Protein 1J27 (pdb70)

Structure (mmCIF, N/CA/C/O backbone):
data_1J27
#
_entry.id   1J27
#
_cell.length_a   62.533
_cell.length_b   68.388
_cell.length_c   58.851
_cell.angle_alpha   90.00
_cell.angle_beta   90.00
_cell.angle_gamma   90.00
#
_symmetry.space_group_name_H-M   'C 2 2 21'
#
loop_
_entity.id
_entity.type
_entity.pdbx_description
1 polymer 'hypothetical protein TT1725'
2 water water
#
loop_
_atom_site.group_PDB
_atom_site.id
_atom_site.type_symbol
_atom_site.label_atom_id
_atom_site.label_alt_id
_atom_site.label_comp_id
_atom_site.label_asym_id
_atom_site.label_entity_id
_atom_site.label_seq_id
_atom_site.pdbx_PDB_ins_code
_atom_site.Cartn_x
_atom_site.Cartn_y
_atom_site.Cartn_z
_atom_site.occupancy
_atom_site.B_iso_or_equiv
_atom_site.auth_seq_id
_atom_site.auth_comp_id
_atom_site.auth_asym_id
_atom_site.auth_atom_id
_atom_site.pdbx_PDB_model_num
ATOM 1 N N . MET A 1 1 ? 45.508 8.131 7.335 1.00 25.12 1 MET A N 1
ATOM 2 C CA . MET A 1 1 ? 45.330 9.448 8.045 1.00 24.32 1 MET A CA 1
ATOM 3 C C . MET A 1 1 ? 43.880 9.446 8.546 1.00 20.03 1 MET A C 1
ATOM 4 O O . MET A 1 1 ? 42.953 9.074 7.825 1.00 19.52 1 MET A O 1
ATOM 9 N N A LYS A 1 2 ? 43.667 9.858 9.788 0.76 17.31 2 LYS A N 1
ATOM 10 N N B LYS A 1 2 ? 43.672 9.879 9.782 0.24 18.94 2 LYS A N 1
ATOM 11 C CA A LYS A 1 2 ? 42.285 9.844 10.292 0.76 15.88 2 LYS A CA 1
ATOM 12 C CA B LYS A 1 2 ? 42.320 9.864 10.338 0.24 17.50 2 LYS A CA 1
ATOM 13 C C A LYS A 1 2 ? 41.751 11.217 10.665 0.76 12.83 2 LYS A C 1
ATOM 14 C C B LYS A 1 2 ? 41.748 11.224 10.713 0.24 15.39 2 LYS A C 1
ATOM 15 O O A LYS A 1 2 ? 42.520 12.113 10.943 0.76 12.73 2 LYS A O 1
ATOM 16 O O B LYS A 1 2 ? 42.490 12.138 11.054 0.24 15.38 2 LYS A O 1
ATOM 27 N N . ALA A 1 3 ? 40.422 11.348 10.629 1.00 13.07 3 ALA A N 1
ATOM 28 C CA . ALA A 1 3 ? 39.749 12.583 11.055 1.00 12.83 3 ALA A CA 1
ATOM 29 C C . ALA A 1 3 ? 39.273 12.198 12.487 1.00 12.02 3 ALA A C 1
ATOM 30 O O . ALA A 1 3 ? 38.722 11.081 12.686 1.00 11.08 3 ALA A O 1
ATOM 32 N N . TYR A 1 4 ? 39.505 13.046 13.498 1.00 8.61 4 TYR A N 1
ATOM 33 C CA . TYR A 1 4 ? 39.022 12.720 14.853 1.00 9.87 4 TYR A CA 1
ATOM 34 C C . TYR A 1 4 ? 37.866 13.653 15.234 1.00 9.92 4 TYR A C 1
ATOM 35 O O . TYR A 1 4 ? 37.970 14.874 15.051 1.00 9.53 4 TYR A O 1
ATOM 44 N N . LEU A 1 5 ? 36.776 13.084 15.761 1.00 9.75 5 LEU A N 1
ATOM 45 C CA . LEU A 1 5 ? 35.613 13.888 16.175 1.00 9.46 5 LEU A CA 1
ATOM 46 C C . LEU A 1 5 ? 35.415 13.756 17.667 1.00 9.32 5 LEU A C 1
ATOM 47 O O . LEU A 1 5 ? 35.391 12.646 18.200 1.00 10.30 5 LEU A O 1
ATOM 52 N N . GLY A 1 6 ? 35.266 14.894 18.329 1.00 6.36 6 GLY A N 1
ATOM 53 C CA . GLY A 1 6 ? 34.920 14.822 19.742 1.00 7.30 6 GLY A CA 1
ATOM 54 C C . GLY A 1 6 ? 33.393 15.066 19.804 1.00 7.45 6 GLY A C 1
ATOM 55 O O . GLY A 1 6 ? 32.861 15.930 19.071 1.00 7.29 6 GLY A O 1
ATOM 56 N N . LEU A 1 7 ? 32.696 14.332 20.647 1.00 5.89 7 LEU A N 1
ATOM 57 C CA . LEU A 1 7 ? 31.238 14.572 20.801 1.00 6.60 7 LEU A CA 1
ATOM 58 C C . LEU A 1 7 ? 30.989 14.673 22.301 1.00 6.63 7 LEU A C 1
ATOM 59 O O . LEU A 1 7 ? 31.216 13.722 23.032 1.00 7.97 7 LEU A O 1
ATOM 64 N N . TYR A 1 8 ? 30.518 15.827 22.724 1.00 3.94 8 TYR A N 1
ATOM 65 C CA . TYR A 1 8 ? 30.171 16.080 24.101 1.00 5.71 8 TYR A CA 1
ATOM 66 C C . TYR A 1 8 ? 28.651 16.208 24.213 1.00 6.58 8 TYR A C 1
ATOM 67 O O . TYR A 1 8 ? 28.024 16.879 23.366 1.00 7.95 8 TYR A O 1
ATOM 76 N N . THR A 1 9 ? 28.051 15.542 25.203 1.00 6.49 9 THR A N 1
ATOM 77 C CA . THR A 1 9 ? 26.594 15.709 25.430 1.00 7.28 9 THR A CA 1
ATOM 78 C C . THR A 1 9 ? 26.364 15.928 26.920 1.00 7.79 9 THR A C 1
ATOM 79 O O . THR A 1 9 ? 27.153 15.518 27.749 1.00 7.83 9 THR A O 1
ATOM 83 N N . ALA A 1 10 ? 25.301 16.669 27.240 1.00 6.61 10 ALA A N 1
ATOM 84 C CA . ALA A 1 10 ? 25.070 16.983 28.638 1.00 5.56 10 ALA A CA 1
ATOM 85 C C . ALA A 1 10 ? 23.595 17.201 28.910 1.00 6.72 10 ALA A C 1
ATOM 86 O O . ALA A 1 10 ? 22.835 17.579 28.042 1.00 6.88 10 ALA A O 1
ATOM 88 N N . ARG A 1 11 ? 23.220 16.954 30.153 1.00 5.66 11 ARG A N 1
ATOM 89 C CA . ARG A 1 11 ? 21.889 17.318 30.603 1.00 6.29 11 ARG A CA 1
ATOM 90 C C . ARG A 1 11 ? 22.035 18.667 31.349 1.00 7.39 11 ARG A C 1
ATOM 91 O O . ARG A 1 11 ? 22.821 18.773 32.342 1.00 8.46 11 ARG A O 1
ATOM 99 N N . LEU A 1 12 ? 21.354 19.716 30.873 1.00 6.10 12 LEU A N 1
ATOM 100 C CA . LEU A 1 12 ? 21.320 20.998 31.586 1.00 5.54 12 LEU A CA 1
ATOM 101 C C . LEU A 1 12 ? 20.022 21.068 32.427 1.00 8.16 12 LEU A C 1
ATOM 102 O O . LEU A 1 12 ? 18.988 20.478 32.020 1.00 7.80 12 LEU A O 1
ATOM 107 N N . GLU A 1 13 ? 20.098 21.702 33.615 1.00 6.89 13 GLU A N 1
ATOM 108 C CA . GLU A 1 13 ? 18.878 21.916 34.414 1.00 8.57 13 GLU A CA 1
ATOM 109 C C . GLU A 1 13 ? 18.742 23.433 34.517 1.00 10.17 13 GLU A C 1
ATOM 110 O O . GLU A 1 13 ? 19.698 24.123 34.813 1.00 9.80 13 GLU A O 1
ATOM 116 N N A THR A 1 14 ? 17.549 23.932 34.266 0.75 11.29 14 THR A N 1
ATOM 117 N N B THR A 1 14 ? 17.556 23.935 34.179 0.25 9.72 14 THR A N 1
ATOM 118 C CA A THR A 1 14 ? 17.337 25.374 34.345 0.75 12.96 14 THR A CA 1
ATOM 119 C CA B THR A 1 14 ? 17.261 25.379 34.118 0.25 9.47 14 THR A CA 1
ATOM 120 C C A THR A 1 14 ? 16.142 25.707 35.232 0.75 13.92 14 THR A C 1
ATOM 121 C C B THR A 1 14 ? 16.045 25.808 34.985 0.25 11.91 14 THR A C 1
ATOM 122 O O A THR A 1 14 ? 15.222 24.914 35.452 0.75 13.29 14 THR A O 1
ATOM 123 O O B THR A 1 14 ? 14.984 25.204 34.888 0.25 12.22 14 THR A O 1
ATOM 130 N N . PRO A 1 15 ? 16.174 26.878 35.813 1.00 12.85 15 PRO A N 1
ATOM 131 C CA . PRO A 1 15 ? 15.062 27.326 36.678 1.00 14.34 15 PRO A CA 1
ATOM 132 C C . PRO A 1 15 ? 13.892 27.977 35.905 1.00 15.26 15 PRO A C 1
ATOM 133 O O . PRO A 1 15 ? 12.943 28.597 36.468 1.00 17.85 15 PRO A O 1
ATOM 137 N N . ALA A 1 16 ? 13.887 27.807 34.611 1.00 13.63 16 ALA A N 1
ATOM 138 C CA . ALA A 1 16 ? 12.853 28.458 33.816 1.00 10.90 16 ALA A CA 1
ATOM 139 C C . ALA A 1 16 ? 11.430 27.914 33.972 1.00 11.17 16 ALA A C 1
ATOM 140 O O . ALA A 1 16 ? 11.245 26.767 34.325 1.00 11.36 16 ALA A O 1
ATOM 142 N N . ARG A 1 17 ? 10.460 28.747 33.613 1.00 11.65 17 ARG A N 1
ATOM 143 C CA . ARG A 1 17 ? 9.061 28.365 33.655 1.00 12.60 17 ARG A CA 1
ATOM 144 C C . ARG A 1 17 ? 8.326 28.616 32.340 1.00 12.54 17 ARG A C 1
ATOM 145 O O . ARG A 1 17 ? 7.085 28.509 32.273 1.00 12.60 17 ARG A O 1
ATOM 153 N N . SER A 1 18 ? 9.072 28.917 31.270 1.00 10.02 18 SER A N 1
ATOM 154 C CA . SER A 1 18 ? 8.468 29.056 29.935 1.00 10.31 18 SER A CA 1
ATOM 155 C C . 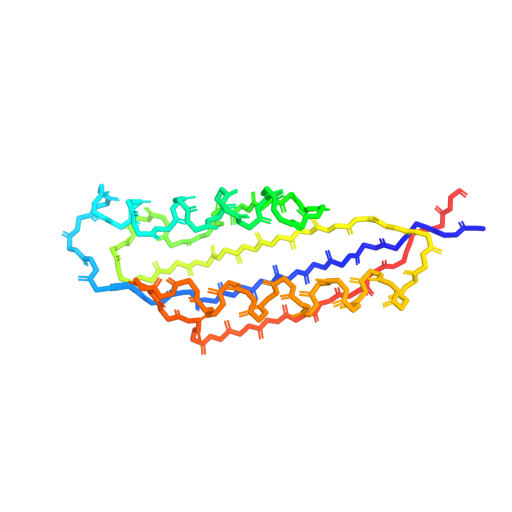SER A 1 18 ? 9.538 28.700 28.944 1.00 10.77 18 SER A C 1
ATOM 156 O O . SER A 1 18 ? 10.720 28.739 29.276 1.00 9.12 18 SER A O 1
ATOM 159 N N . LEU A 1 19 ? 9.119 28.325 27.743 1.00 10.30 19 LEU A N 1
ATOM 160 C CA . LEU A 1 19 ? 10.104 27.940 26.728 1.00 10.26 19 LEU A CA 1
ATOM 161 C C . LEU A 1 19 ? 10.914 29.153 26.327 1.00 9.16 19 LEU A C 1
ATOM 162 O O . LEU A 1 19 ? 12.114 28.992 26.010 1.00 9.78 19 LEU A O 1
ATOM 167 N N . LYS A 1 20 ? 10.311 30.357 26.320 1.00 9.36 20 LYS A N 1
ATOM 168 C CA . LYS A 1 20 ? 11.100 31.529 25.939 1.00 11.45 20 LYS A CA 1
ATOM 169 C C . LYS A 1 20 ? 12.135 31.893 26.990 1.00 9.22 20 LYS A C 1
ATOM 170 O O . LYS A 1 20 ? 13.233 32.283 26.645 1.00 7.52 20 LYS A O 1
ATOM 176 N N . GLU A 1 21 ? 11.780 31.771 28.271 1.00 8.87 21 GLU A N 1
ATOM 177 C CA . GLU A 1 21 ? 12.726 32.057 29.343 1.00 8.85 21 GLU A CA 1
ATOM 178 C C . GLU A 1 21 ? 13.868 31.032 29.283 1.00 8.60 21 GLU A C 1
ATOM 179 O O . GLU A 1 21 ? 15.043 31.373 29.432 1.00 7.87 21 GLU A O 1
ATOM 185 N N . LYS A 1 22 ? 13.517 29.767 29.043 1.00 7.69 22 LYS A N 1
ATOM 186 C CA . LYS A 1 22 ? 14.536 28.723 28.945 1.00 6.63 22 LYS A CA 1
ATOM 187 C C . LYS A 1 22 ? 15.515 29.002 27.778 1.00 6.92 22 LYS A C 1
ATOM 188 O O . LYS A 1 22 ? 16.731 28.843 27.916 1.00 7.46 22 LYS A O 1
ATOM 194 N N . ARG A 1 23 ? 14.983 29.379 26.624 1.00 6.98 23 ARG A N 1
ATOM 195 C CA . ARG A 1 23 ? 15.857 29.688 25.477 1.00 7.75 23 ARG A CA 1
ATOM 196 C C . ARG A 1 23 ? 16.813 30.838 25.806 1.00 7.06 23 ARG A C 1
ATOM 197 O O . ARG A 1 23 ? 17.978 30.847 25.399 1.00 7.60 23 ARG A O 1
ATOM 205 N N . ALA A 1 24 ? 16.328 31.844 26.532 1.00 6.57 24 ALA A N 1
ATOM 206 C CA . ALA A 1 24 ? 17.149 32.966 26.915 1.00 8.15 24 ALA A CA 1
ATOM 207 C C . ALA A 1 24 ? 18.305 32.526 27.835 1.00 7.35 24 ALA A C 1
ATOM 208 O O . ALA A 1 24 ? 19.376 33.178 27.854 1.00 7.34 24 ALA A O 1
ATOM 210 N N . LEU A 1 25 ? 18.112 31.433 28.603 1.00 7.53 25 LEU A N 1
AT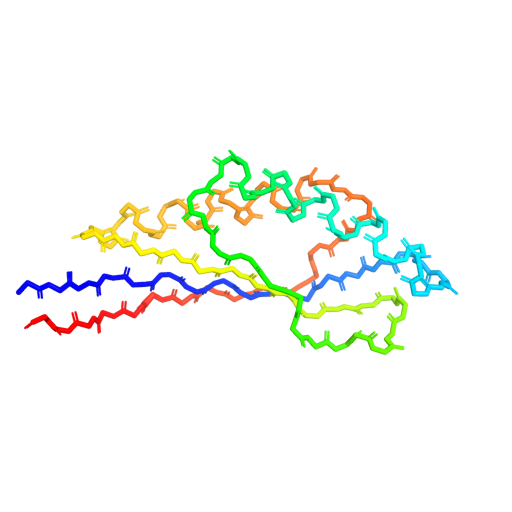OM 211 C CA . LEU A 1 25 ? 19.194 30.926 29.458 1.00 8.09 25 LEU A CA 1
ATOM 212 C C . LEU A 1 25 ? 20.190 30.120 28.646 1.00 8.94 25 LEU A C 1
ATOM 213 O O . LEU A 1 25 ? 21.394 30.206 28.878 1.00 9.22 25 LEU A O 1
ATOM 218 N N . ILE A 1 26 ? 19.690 29.318 27.708 1.00 6.88 26 ILE A N 1
ATOM 219 C CA . ILE A 1 26 ? 20.569 28.410 26.982 1.00 7.29 26 ILE A CA 1
ATOM 220 C C . ILE A 1 26 ? 21.225 28.924 25.732 1.00 7.50 26 ILE A C 1
ATOM 221 O O . ILE A 1 26 ? 22.430 28.784 25.565 1.00 8.13 26 ILE A O 1
ATOM 226 N N . LYS A 1 27 ? 20.445 29.545 24.850 1.00 7.62 27 LYS A N 1
ATOM 227 C CA . LYS A 1 27 ? 20.994 29.971 23.558 1.00 9.01 27 LYS A CA 1
ATOM 228 C C . LYS A 1 27 ? 22.189 30.924 23.657 1.00 8.57 27 LYS A C 1
ATOM 229 O O . LYS A 1 27 ? 23.216 30.707 22.951 1.00 7.38 27 LYS A O 1
ATOM 235 N N . PRO A 1 28 ? 22.116 31.974 24.475 1.00 9.20 28 PRO A N 1
ATOM 236 C CA . PRO A 1 28 ? 23.289 32.872 24.563 1.00 8.92 28 PRO A CA 1
ATOM 237 C C . PRO A 1 28 ? 24.560 32.165 25.060 1.00 8.36 28 PRO A C 1
ATOM 238 O O . PRO A 1 28 ? 25.665 32.493 24.631 1.00 8.21 28 PRO A O 1
ATOM 242 N N . ALA A 1 29 ? 24.422 31.172 25.949 1.00 8.58 29 ALA A N 1
ATOM 243 C CA . ALA A 1 29 ? 25.590 30.446 26.425 1.00 7.59 29 ALA A CA 1
ATOM 244 C C . ALA A 1 29 ? 26.153 29.611 25.268 1.00 7.65 29 ALA A C 1
ATOM 245 O O . ALA A 1 29 ? 27.362 29.540 25.096 1.00 7.70 29 ALA A O 1
ATOM 247 N N . LEU A 1 30 ? 25.282 28.965 24.493 1.00 7.59 30 LEU A N 1
ATOM 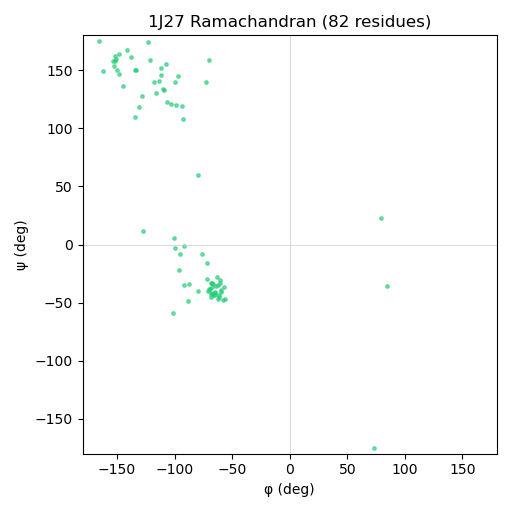248 C CA . LEU A 1 30 ? 25.783 28.162 23.356 1.00 7.34 30 LEU A CA 1
ATOM 249 C C . LEU A 1 30 ? 26.415 29.104 22.303 1.00 7.85 30 LEU A C 1
ATOM 250 O O . LEU A 1 30 ? 27.371 28.745 21.645 1.00 7.93 30 LEU A O 1
ATOM 255 N N . GLU A 1 31 ? 25.880 30.309 22.144 1.00 8.20 31 GLU A N 1
ATOM 256 C CA . GLU A 1 31 ? 26.482 31.229 21.165 1.00 9.67 31 GLU A CA 1
ATOM 257 C C . GLU A 1 31 ? 27.850 31.641 21.672 1.00 10.20 31 GLU A C 1
ATOM 258 O O . GLU A 1 31 ? 28.768 31.737 20.865 1.00 10.39 31 GLU A O 1
ATOM 264 N N A ARG A 1 32 ? 28.005 31.894 22.971 0.87 10.16 32 ARG A N 1
ATOM 265 N N B ARG A 1 32 ? 27.982 31.874 22.975 0.13 10.67 32 ARG A N 1
ATOM 266 C CA A ARG A 1 32 ? 29.336 32.256 23.502 0.87 11.95 32 ARG A CA 1
ATOM 267 C CA B ARG A 1 32 ? 29.268 32.249 23.559 0.13 11.37 32 ARG A CA 1
ATOM 268 C C A ARG A 1 32 ? 30.284 31.080 23.351 0.87 10.89 32 ARG A C 1
ATOM 269 C C B ARG A 1 32 ? 30.251 31.098 23.383 0.13 10.37 32 ARG A C 1
ATOM 270 O O A ARG A 1 32 ? 31.472 31.244 23.030 0.87 10.92 32 ARG A O 1
ATOM 271 O O B ARG A 1 32 ? 31.428 31.306 23.083 0.13 10.39 32 ARG A O 1
ATOM 286 N N . LEU A 1 33 ? 29.754 29.879 23.571 1.00 8.82 33 LEU A N 1
ATOM 287 C CA . LEU A 1 33 ? 30.586 28.678 23.427 1.00 8.07 33 LEU A CA 1
ATOM 288 C C . LEU A 1 33 ? 31.153 28.579 21.979 1.00 8.17 33 LEU A C 1
ATOM 289 O O . LEU A 1 33 ? 32.322 28.264 21.791 1.00 8.97 33 LEU A O 1
ATOM 294 N N . LYS A 1 34 ? 30.297 28.798 20.997 1.00 6.25 34 LYS A N 1
ATOM 295 C CA . LYS A 1 34 ? 30.662 28.736 19.569 1.00 8.63 34 LYS A CA 1
ATOM 296 C C . LYS A 1 34 ? 31.686 29.829 19.224 1.00 8.55 34 LYS A C 1
ATOM 297 O O . LYS A 1 34 ? 32.541 29.634 18.366 1.00 8.99 34 LYS A O 1
ATOM 303 N N . ALA A 1 35 ? 31.548 30.975 19.861 1.00 9.12 35 ALA A N 1
ATOM 304 C CA . ALA A 1 35 ? 32.475 32.096 19.568 1.00 9.78 35 ALA A CA 1
ATOM 305 C C . ALA A 1 35 ? 33.864 31.830 20.140 1.00 11.98 35 ALA A C 1
ATOM 306 O O . ALA A 1 35 ? 34.864 32.342 19.605 1.00 13.09 35 ALA A O 1
ATOM 308 N N . ARG A 1 36 ? 33.940 31.087 21.231 1.00 10.62 36 ARG A N 1
ATOM 309 C CA . ARG A 1 36 ? 35.205 30.829 21.930 1.00 11.72 36 ARG A CA 1
ATOM 310 C C . ARG A 1 36 ? 35.919 29.529 21.583 1.00 12.43 36 ARG A C 1
ATOM 311 O O . ARG A 1 36 ? 37.151 29.375 21.828 1.00 12.94 36 ARG A O 1
ATOM 319 N N . PHE A 1 37 ? 35.148 28.578 21.069 1.00 10.08 37 PHE A N 1
ATOM 320 C CA . PHE A 1 37 ? 35.722 27.248 20.743 1.00 9.03 37 PHE A CA 1
ATOM 321 C C . PHE A 1 37 ? 35.231 26.847 19.355 1.00 8.47 37 PHE A C 1
ATOM 322 O O . PHE A 1 37 ? 34.088 27.135 18.985 1.00 8.31 37 PHE A O 1
ATOM 330 N N . PRO A 1 38 ? 36.034 26.054 18.622 1.00 7.38 38 PRO A N 1
ATOM 331 C CA . PRO A 1 38 ? 35.718 25.624 17.256 1.00 7.87 38 PRO A CA 1
ATOM 332 C C . PRO A 1 38 ? 34.752 24.493 17.193 1.00 8.31 38 PRO A C 1
ATOM 333 O O . PRO A 1 38 ? 35.039 23.445 16.659 1.00 8.21 38 PRO A O 1
ATOM 337 N N . VAL A 1 39 ? 33.562 24.731 17.735 1.00 6.14 39 VAL A N 1
ATOM 338 C CA . VAL A 1 39 ? 32.564 23.661 17.811 1.00 6.63 39 VAL A CA 1
ATOM 339 C C . VAL A 1 39 ? 31.223 23.952 17.108 1.00 7.51 39 VAL A C 1
ATOM 340 O O . VAL A 1 39 ? 30.906 25.105 16.788 1.00 8.72 39 VAL A O 1
ATOM 344 N N . SER A 1 40 ? 30.502 22.861 16.786 1.00 5.94 40 SER A N 1
ATOM 345 C CA . SER A 1 40 ? 29.126 22.903 16.262 1.00 6.85 40 SER A CA 1
ATOM 346 C C . SER A 1 40 ? 28.303 22.514 17.501 1.00 7.43 40 SER A C 1
ATOM 347 O O . SER A 1 40 ? 28.459 21.402 18.036 1.00 7.83 40 SER A O 1
ATOM 350 N N . ALA A 1 41 ? 27.395 23.404 17.932 1.00 6.70 41 ALA A N 1
ATOM 351 C CA . ALA A 1 41 ? 26.603 23.109 19.132 1.00 6.74 41 ALA A CA 1
ATOM 352 C C . ALA A 1 41 ? 25.143 22.889 18.775 1.00 7.78 41 ALA A C 1
ATOM 353 O O . ALA A 1 41 ? 24.645 23.441 17.772 1.00 8.87 41 ALA A O 1
ATOM 355 N N . ALA A 1 42 ? 24.445 22.090 19.583 1.00 5.92 42 ALA A N 1
ATOM 356 C CA . ALA A 1 42 ? 23.045 21.830 19.266 1.00 6.49 42 ALA A CA 1
ATOM 357 C C . ALA A 1 42 ? 22.207 21.604 20.533 1.00 6.95 42 ALA A C 1
ATOM 358 O O . ALA A 1 42 ? 22.695 21.050 21.544 1.00 7.14 42 ALA A O 1
ATOM 360 N N . ARG A 1 43 ? 20.926 22.043 20.447 1.00 5.80 43 ARG A N 1
ATOM 361 C CA . ARG A 1 43 ? 19.930 21.758 21.481 1.00 6.59 43 ARG A CA 1
ATOM 362 C C . ARG A 1 43 ? 19.267 20.473 20.919 1.00 6.81 43 ARG A C 1
ATOM 363 O O . ARG A 1 43 ? 18.668 20.457 19.814 1.00 7.94 43 ARG A O 1
ATOM 371 N N . LEU A 1 44 ? 19.360 19.382 21.698 1.00 7.38 44 LEU A N 1
ATOM 372 C CA . LEU A 1 44 ? 18.947 18.074 21.178 1.00 7.11 44 LEU A CA 1
ATOM 373 C C . LEU A 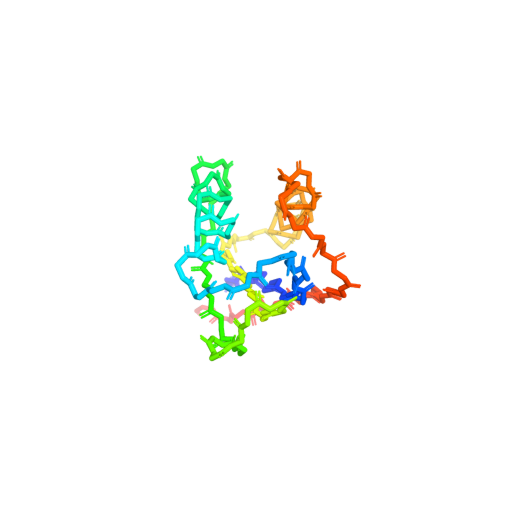1 44 ? 17.593 17.551 21.597 1.00 7.09 44 LEU A C 1
ATOM 374 O O . LEU A 1 44 ? 16.729 17.384 20.740 1.00 8.92 44 LEU A O 1
ATOM 379 N N . TYR A 1 45 ? 17.383 17.388 22.904 1.00 6.95 45 TYR A N 1
ATOM 380 C CA . TYR A 1 45 ? 16.113 16.811 23.366 1.00 7.43 45 TYR A CA 1
ATOM 381 C C . TYR A 1 45 ? 15.625 17.487 24.628 1.00 7.38 45 TYR A C 1
ATOM 382 O O . TYR A 1 45 ? 16.376 18.245 25.274 1.00 8.00 45 TYR A O 1
ATOM 391 N N . GLY A 1 46 ? 14.356 17.229 24.984 1.00 8.67 46 GLY A N 1
ATOM 392 C CA . GLY A 1 46 ? 13.784 17.923 26.125 1.00 8.06 46 GLY A CA 1
ATOM 393 C C . GLY A 1 46 ? 13.378 19.323 25.664 1.00 8.68 46 GLY A C 1
ATOM 394 O O . GLY A 1 46 ? 13.236 20.227 26.507 1.00 7.53 46 GLY A O 1
ATOM 395 N N . LEU A 1 47 ? 13.151 19.536 24.360 1.00 7.56 47 LEU A N 1
ATOM 396 C CA . LEU A 1 47 ? 12.833 20.865 23.885 1.00 8.08 47 LEU A CA 1
ATOM 397 C C . LEU A 1 47 ? 11.382 21.279 24.209 1.00 8.80 47 LEU A C 1
ATOM 398 O O . LEU A 1 47 ? 10.995 22.438 23.997 1.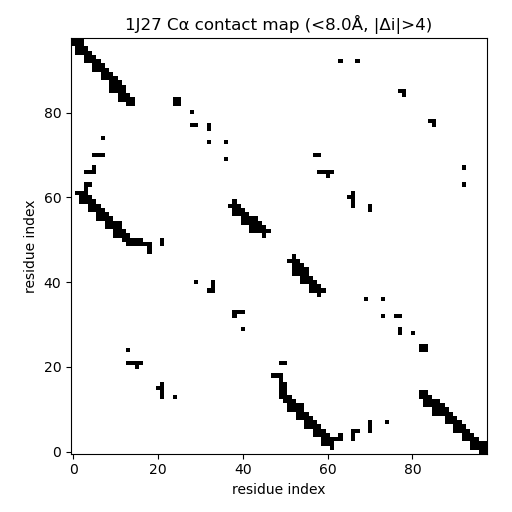00 10.78 47 LEU A O 1
ATOM 403 N N . ASP A 1 48 ? 10.589 20.322 24.704 1.00 9.24 48 ASP A N 1
ATOM 404 C CA . ASP A 1 48 ? 9.228 20.647 25.106 1.00 9.60 48 ASP A CA 1
ATOM 405 C C . ASP A 1 48 ? 9.180 21.034 26.608 1.00 9.11 48 ASP A C 1
ATOM 406 O O . ASP A 1 48 ? 8.105 21.392 27.114 1.00 8.93 48 ASP A O 1
ATOM 411 N N . ALA A 1 49 ? 10.327 20.984 27.282 1.00 7.97 49 ALA A N 1
ATOM 412 C CA . ALA A 1 49 ? 10.393 21.200 28.723 1.00 6.39 49 ALA A CA 1
ATOM 413 C C . ALA A 1 49 ? 11.007 22.518 29.113 1.00 6.77 49 ALA A C 1
ATOM 414 O O . ALA A 1 49 ? 11.775 23.102 28.334 1.00 8.58 49 ALA A O 1
ATOM 416 N N . TRP A 1 50 ? 10.663 22.999 30.294 1.00 7.63 50 TRP A N 1
ATOM 417 C CA . TRP A 1 50 ? 11.263 24.245 30.758 1.00 6.90 50 TRP A CA 1
ATOM 418 C C . TRP A 1 50 ? 12.529 24.061 31.593 1.00 6.62 50 TRP A C 1
ATOM 419 O O . TRP A 1 50 ? 13.490 24.874 31.505 1.00 7.53 50 TRP A O 1
ATOM 430 N N . GLY A 1 51 ? 12.553 22.989 32.382 1.00 5.65 51 GLY A N 1
ATOM 431 C CA . GLY A 1 51 ? 13.602 22.818 33.380 1.00 6.97 51 GLY A CA 1
ATOM 432 C C . GLY A 1 51 ? 14.793 21.926 33.132 1.00 5.97 51 GLY A C 1
ATOM 433 O O . GLY A 1 51 ? 15.660 21.819 34.006 1.00 8.50 51 GLY A O 1
ATOM 434 N N . TYR A 1 52 ? 14.817 21.257 31.978 1.00 6.36 52 TYR A N 1
ATOM 435 C CA . TYR A 1 52 ? 15.938 20.382 31.652 1.00 5.16 52 TYR A CA 1
ATOM 436 C C . TYR A 1 52 ? 16.015 20.313 30.161 1.00 5.24 52 TYR A C 1
ATOM 437 O O . TYR A 1 52 ? 15.018 20.582 29.466 1.00 6.02 52 TYR A O 1
ATOM 446 N N . GLU A 1 53 ? 17.200 19.959 29.672 1.00 6.66 53 GLU A N 1
ATOM 447 C CA . GLU A 1 53 ? 17.426 19.837 28.228 1.00 6.15 53 GLU A CA 1
ATOM 448 C C . GLU A 1 53 ? 18.674 19.011 28.001 1.00 6.22 53 GLU A C 1
ATOM 449 O O . GLU A 1 53 ? 19.574 18.987 28.816 1.00 7.65 53 GLU A O 1
ATOM 455 N N . VAL A 1 54 ? 18.697 18.286 26.895 1.00 6.04 54 VAL A N 1
ATOM 456 C CA . VAL A 1 54 ? 19.939 17.599 26.531 1.00 6.02 54 VAL A CA 1
ATOM 457 C C . VAL A 1 54 ? 20.527 18.377 25.355 1.00 6.09 54 VAL A C 1
ATOM 458 O O . VAL A 1 54 ? 19.827 18.632 24.368 1.00 6.26 54 VAL A O 1
ATOM 462 N N . VAL A 1 55 ? 21.766 18.836 25.546 1.00 6.03 55 VAL A N 1
ATOM 463 C CA . VAL A 1 55 ? 22.483 19.585 24.494 1.00 6.87 55 VAL A CA 1
ATOM 464 C C . VAL A 1 55 ? 23.784 18.877 24.182 1.00 6.43 55 VAL A C 1
ATOM 465 O O . VAL A 1 55 ? 24.169 17.921 24.855 1.00 7.22 55 VAL A O 1
ATOM 469 N N . GLY A 1 56 ? 24.481 19.362 23.167 1.00 6.84 56 GLY A N 1
ATOM 470 C CA . GLY A 1 56 ? 25.790 18.782 22.899 1.00 6.49 56 GLY A CA 1
ATOM 471 C C . GLY A 1 56 ? 26.573 19.657 21.957 1.00 5.54 56 GLY A C 1
ATOM 472 O O . GLY A 1 56 ? 26.084 20.681 21.460 1.00 6.31 56 GLY A O 1
ATOM 473 N N . PHE A 1 57 ? 27.819 19.272 21.725 1.00 5.86 57 PHE A N 1
ATOM 474 C CA . PHE A 1 57 ? 28.603 19.941 20.701 1.00 5.16 57 PHE A CA 1
ATOM 475 C C . PHE A 1 57 ? 29.604 18.934 20.144 1.00 5.96 57 PHE A C 1
ATOM 476 O O . PHE A 1 57 ? 29.896 17.903 20.772 1.00 6.08 57 PHE A O 1
ATOM 484 N N . THR A 1 58 ? 30.100 19.219 18.944 1.00 5.10 58 THR A N 1
ATOM 485 C CA . THR A 1 58 ? 31.113 18.346 18.341 1.00 6.20 58 THR A CA 1
ATOM 486 C C . THR A 1 58 ? 32.178 19.227 17.707 1.00 6.62 58 THR A C 1
ATOM 487 O O . THR A 1 58 ? 31.992 20.431 17.441 1.00 7.37 58 THR A O 1
ATOM 491 N N . LEU A 1 59 ? 33.326 18.621 17.477 1.00 5.22 59 LEU A N 1
ATOM 492 C CA . LEU A 1 59 ? 34.422 19.338 16.815 1.00 6.53 59 LEU A CA 1
ATOM 493 C C . LEU A 1 59 ? 35.286 18.306 16.089 1.00 7.22 59 LEU A C 1
ATOM 494 O O . LEU A 1 59 ? 35.288 17.108 16.419 1.00 6.69 59 LEU A O 1
ATOM 499 N N A LEU A 1 60 ? 36.037 18.812 15.104 0.73 6.26 60 LEU A N 1
ATOM 500 N N B LEU A 1 60 ? 36.030 18.790 15.094 0.27 7.19 60 LEU A N 1
ATOM 501 C CA A LEU A 1 60 ? 36.888 17.984 14.247 0.73 6.56 60 LEU A CA 1
ATOM 502 C CA B LEU A 1 60 ? 36.880 17.940 14.260 0.27 7.54 60 LEU A CA 1
ATOM 503 C C A LEU A 1 60 ? 38.352 18.439 14.267 0.73 6.45 60 LEU A C 1
ATOM 504 C C B LEU A 1 60 ? 38.335 18.419 14.264 0.27 7.24 60 LEU A C 1
ATOM 505 O O A LEU A 1 60 ? 38.642 19.621 14.370 0.73 6.03 60 LEU A O 1
ATOM 506 O O B LEU A 1 60 ? 38.602 19.613 14.327 0.27 7.10 60 LEU A O 1
ATOM 515 N N . GLY A 1 61 ? 39.269 17.467 14.213 1.00 6.56 61 GLY A N 1
ATOM 516 C CA . GLY A 1 61 ? 40.682 17.825 14.124 1.00 6.32 61 GLY A CA 1
ATOM 517 C C . GLY A 1 61 ? 41.521 16.654 13.669 1.00 7.23 61 GLY A C 1
ATOM 518 O O . GLY A 1 61 ? 41.041 15.520 13.627 1.00 8.69 61 GLY A O 1
ATOM 519 N N . ASN A 1 62 ? 42.815 16.909 13.440 1.00 6.92 62 ASN A N 1
ATOM 520 C CA . ASN A 1 62 ? 43.703 15.816 12.975 1.00 7.36 62 ASN A CA 1
ATOM 521 C C . ASN A 1 62 ? 44.542 15.253 14.111 1.00 8.34 62 ASN A C 1
ATOM 522 O O . ASN A 1 62 ? 45.415 14.374 13.884 1.00 9.74 62 ASN A O 1
ATOM 527 N N . ASP A 1 63 ? 44.281 15.725 15.324 1.00 7.93 63 ASP A N 1
ATOM 528 C CA . ASP A 1 63 ? 45.120 15.335 16.521 1.00 9.27 63 ASP A CA 1
ATOM 529 C C . ASP A 1 63 ? 44.118 15.014 17.622 1.00 8.50 63 ASP A C 1
ATOM 530 O O . ASP A 1 63 ? 43.432 15.902 18.113 1.00 7.92 63 ASP A O 1
ATOM 535 N N . PRO A 1 64 ? 43.979 13.746 18.004 1.00 8.74 64 PRO A N 1
ATOM 536 C CA . PRO A 1 64 ? 43.023 13.368 19.029 1.00 7.56 64 PRO A CA 1
ATOM 537 C C . PRO A 1 64 ? 43.240 14.016 20.400 1.00 8.52 64 PRO A C 1
ATOM 538 O O . PRO A 1 64 ? 42.281 14.218 21.131 1.00 8.74 64 PRO A O 1
ATOM 542 N N . ALA A 1 65 ? 44.501 14.308 20.740 1.00 7.94 65 ALA A N 1
ATOM 543 C CA . ALA A 1 65 ? 44.764 14.945 22.027 1.00 7.01 65 ALA A CA 1
ATOM 544 C C . ALA A 1 65 ? 44.254 16.390 21.971 1.00 6.69 65 ALA A C 1
ATOM 545 O O . ALA A 1 65 ? 43.680 16.879 22.963 1.00 6.54 65 ALA A O 1
ATOM 547 N N . TRP A 1 66 ? 44.451 17.075 20.845 1.00 6.69 66 TRP A N 1
ATOM 548 C CA . TRP A 1 66 ? 43.960 18.467 20.754 1.00 7.18 66 TRP A CA 1
ATOM 549 C C . TRP A 1 66 ? 42.420 18.442 20.750 1.00 7.52 66 TRP A C 1
ATOM 550 O O . TRP A 1 66 ? 41.777 19.264 21.407 1.00 6.78 66 TRP A O 1
ATOM 561 N N . VAL A 1 67 ? 41.821 17.537 19.947 1.00 7.17 67 VAL A N 1
ATOM 562 C CA . VAL A 1 67 ? 40.345 17.467 19.936 1.00 7.33 67 VAL A CA 1
ATOM 563 C C . VAL A 1 67 ? 39.785 17.227 21.380 1.00 7.19 67 VAL A C 1
ATOM 564 O O . VAL A 1 67 ? 38.844 17.888 21.839 1.00 8.07 67 VAL A O 1
ATOM 568 N N . GLU A 1 68 ? 40.367 16.267 22.093 1.00 6.73 68 GLU A N 1
ATOM 569 C CA . GLU A 1 68 ? 39.857 15.968 23.426 1.00 7.13 68 GLU A CA 1
ATOM 570 C C . GLU A 1 68 ? 40.109 17.140 24.400 1.00 7.78 68 GLU A C 1
ATOM 571 O O . GLU A 1 68 ? 39.232 17.474 25.207 1.00 6.05 68 GLU A O 1
ATOM 577 N N . GLU A 1 69 ? 41.299 17.742 24.332 1.00 7.68 69 GLU A N 1
ATOM 578 C CA . GLU A 1 69 ? 41.621 18.822 25.287 1.00 6.77 69 GLU A CA 1
ATOM 579 C C . GLU A 1 69 ? 40.710 20.012 25.059 1.00 8.09 69 GLU A C 1
ATOM 580 O O . GLU A 1 69 ? 40.182 20.624 26.004 1.00 7.06 69 GLU A O 1
ATOM 586 N N . THR A 1 70 ? 40.476 20.297 23.789 1.00 7.04 70 THR A N 1
ATOM 587 C CA . THR A 1 70 ? 39.593 21.415 23.433 1.00 6.81 70 THR A CA 1
ATOM 588 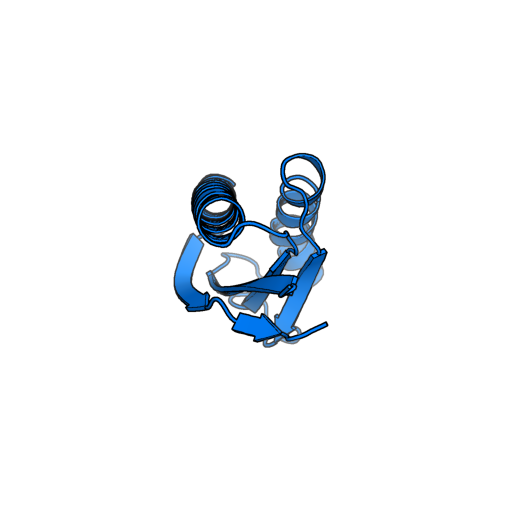C C . THR A 1 70 ? 38.151 21.105 23.876 1.00 6.76 70 THR A C 1
ATOM 589 O O . THR A 1 70 ? 37.449 21.994 24.393 1.00 6.78 70 THR A O 1
ATOM 593 N N . MET A 1 71 ? 37.711 19.875 23.641 1.00 5.80 71 MET A N 1
ATOM 594 C CA . MET A 1 71 ? 36.369 19.483 24.080 1.00 6.30 71 MET A CA 1
ATOM 595 C C . MET A 1 71 ? 36.244 19.593 25.612 1.00 6.59 71 MET A C 1
ATOM 596 O O . MET A 1 71 ? 35.199 20.102 26.104 1.00 6.46 71 MET A O 1
ATOM 601 N N . ARG A 1 72 ? 37.265 19.141 26.370 1.00 6.55 72 ARG A N 1
ATOM 602 C CA . ARG A 1 72 ? 37.119 19.253 27.820 1.00 6.79 72 ARG A CA 1
ATOM 603 C C . ARG A 1 72 ? 37.157 20.716 28.285 1.00 7.41 72 ARG A C 1
ATOM 604 O O . ARG A 1 72 ? 36.430 21.086 29.213 1.00 7.15 72 ARG A O 1
ATOM 612 N N . ALA A 1 73 ? 37.926 21.551 27.591 1.00 7.08 73 ALA A N 1
ATOM 613 C CA . ALA A 1 73 ? 37.953 22.973 27.969 1.00 7.90 73 ALA A CA 1
ATOM 614 C C . ALA A 1 73 ? 36.610 23.622 27.648 1.00 9.71 73 ALA A C 1
ATOM 615 O O . ALA A 1 73 ? 36.121 24.470 28.426 1.00 8.01 73 ALA A O 1
ATOM 617 N N . ALA A 1 74 ? 36.022 23.235 26.522 1.00 7.47 74 ALA A N 1
ATOM 618 C CA . ALA A 1 74 ? 34.720 23.838 26.141 1.00 7.45 74 ALA A CA 1
ATOM 619 C C . ALA A 1 74 ? 33.650 23.396 27.124 1.00 7.73 74 ALA A C 1
ATOM 620 O O . ALA A 1 74 ? 32.775 24.151 27.467 1.00 9.65 74 ALA A O 1
ATOM 622 N N . ALA A 1 75 ? 33.720 22.153 27.590 1.00 7.86 75 ALA A N 1
ATOM 623 C CA . ALA A 1 75 ? 32.749 21.659 28.564 1.00 7.97 75 ALA A CA 1
ATOM 624 C C . ALA A 1 75 ? 32.882 22.437 29.893 1.00 8.36 75 ALA A C 1
ATOM 625 O O . ALA A 1 75 ? 31.891 22.728 30.533 1.00 8.67 75 ALA A O 1
ATOM 627 N N . ARG A 1 76 ? 34.116 22.669 30.336 1.00 8.24 76 ARG A N 1
ATOM 628 C CA . ARG A 1 76 ? 34.330 23.450 31.574 1.00 9.45 76 ARG A CA 1
ATOM 629 C C . ARG A 1 76 ? 33.723 24.844 31.385 1.00 9.33 76 ARG A C 1
ATOM 630 O O . ARG A 1 76 ? 33.076 25.382 32.310 1.00 11.51 76 ARG A O 1
ATOM 638 N N . PHE A 1 77 ? 33.904 25.429 30.189 1.00 8.81 77 PHE A N 1
ATOM 639 C CA . PHE A 1 77 ? 33.380 26.766 29.911 1.00 9.75 77 PHE A CA 1
ATOM 640 C C . PHE A 1 77 ? 31.856 26.748 30.013 1.00 10.77 77 PHE A C 1
ATOM 641 O O . PHE A 1 77 ? 31.259 27.646 30.612 1.00 11.36 77 PHE A O 1
ATOM 649 N N . LEU A 1 78 ? 31.230 25.753 29.388 1.00 8.81 78 LEU A N 1
ATOM 650 C CA . LEU A 1 78 ? 29.751 25.638 29.460 1.00 11.02 78 LEU A CA 1
ATOM 651 C C . LEU A 1 78 ? 29.256 25.539 30.914 1.00 12.29 78 LEU A C 1
ATOM 652 O O . LEU A 1 78 ? 28.178 26.097 31.264 1.00 13.67 78 LEU A O 1
ATOM 657 N N . ALA A 1 79 ? 29.999 24.858 31.783 1.00 12.49 79 ALA A N 1
ATOM 658 C CA . ALA A 1 79 ? 29.570 24.718 33.161 1.00 15.17 79 ALA A CA 1
ATOM 659 C C . ALA A 1 79 ? 29.723 26.062 33.925 1.00 18.16 79 ALA A C 1
ATOM 660 O O . ALA A 1 79 ? 29.108 26.234 34.988 1.00 20.37 79 ALA A O 1
ATOM 662 N N . GLU A 1 80 ? 30.490 26.985 33.362 1.00 18.97 80 GLU A N 1
ATOM 663 C CA . GLU A 1 80 ? 30.777 28.288 33.989 1.00 24.17 80 GLU A CA 1
ATOM 664 C C . GLU A 1 80 ? 29.820 29.378 33.495 1.00 23.80 80 GLU A C 1
ATOM 665 O O . GLU A 1 80 ? 29.844 30.511 33.998 1.00 24.05 80 GLU A O 1
ATOM 671 N N . ALA A 1 81 ? 29.009 29.058 32.496 1.00 23.33 81 ALA A N 1
ATOM 672 C CA . ALA A 1 81 ? 28.102 30.044 31.975 1.00 25.16 81 ALA A CA 1
ATOM 673 C C . ALA A 1 81 ? 27.090 30.506 33.056 1.00 25.34 81 ALA A C 1
ATOM 674 O O . ALA A 1 81 ? 26.728 31.684 33.124 1.00 26.39 81 ALA A O 1
ATOM 676 N N . GLY A 1 82 ? 26.682 29.586 33.924 1.00 24.92 82 GLY A N 1
ATOM 677 C CA . GLY A 1 82 ? 25.688 29.917 34.943 1.00 23.54 82 GLY A CA 1
ATOM 678 C C . GLY A 1 82 ? 24.352 30.047 34.264 1.00 21.78 82 GLY A C 1
ATOM 679 O O . GLY A 1 82 ? 24.272 29.821 33.073 1.00 23.66 82 GLY A O 1
ATOM 680 N N . GLY A 1 83 ? 23.302 30.448 34.993 1.00 21.28 83 GLY A N 1
ATOM 681 C CA . GLY A 1 83 ? 21.988 30.577 34.393 1.00 16.57 83 GLY A CA 1
ATOM 682 C C . GLY A 1 83 ? 21.351 29.189 34.435 1.00 14.96 83 GLY A C 1
ATOM 683 O O . GLY A 1 83 ? 20.173 29.038 34.640 1.00 15.87 83 GLY A O 1
ATOM 684 N N . PHE A 1 84 ? 22.191 28.183 34.249 1.00 13.09 84 PHE A N 1
ATOM 685 C CA . PHE A 1 84 ? 21.754 26.756 34.273 1.00 11.08 84 PHE A CA 1
ATOM 686 C C . PHE A 1 84 ? 22.911 25.950 34.818 1.00 10.75 84 PHE A C 1
ATOM 687 O O . PHE A 1 84 ? 24.048 26.451 34.993 1.00 12.27 84 PHE A O 1
ATOM 695 N N . GLN A 1 85 ? 22.604 24.728 35.226 1.00 10.16 85 GLN A N 1
ATOM 696 C CA . GLN A 1 85 ? 23.630 23.821 35.742 1.00 12.53 85 GLN A CA 1
ATOM 697 C C . GLN A 1 85 ? 23.814 22.680 34.769 1.00 11.02 85 GLN A C 1
ATOM 698 O O . GLN A 1 85 ? 22.851 22.281 34.119 1.00 9.63 85 GLN A O 1
ATOM 704 N N . VAL A 1 86 ? 25.063 22.193 34.657 1.00 10.27 86 VAL A N 1
ATOM 705 C CA . VAL A 1 86 ? 25.361 20.979 33.845 1.00 10.12 86 VAL A CA 1
ATOM 706 C C . VAL A 1 86 ? 25.263 19.857 34.868 1.00 10.75 86 VAL A C 1
ATOM 707 O O . VAL A 1 86 ? 26.091 19.707 35.813 1.00 11.85 86 VAL A O 1
ATOM 711 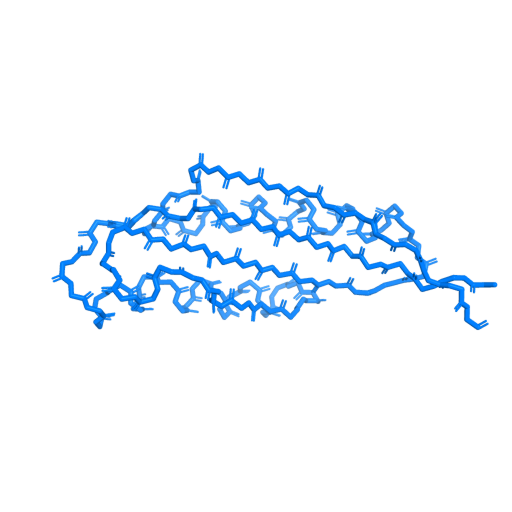N N . ALA A 1 87 ? 24.191 19.092 34.738 1.00 11.15 87 ALA A N 1
ATOM 712 C CA . ALA A 1 87 ? 23.866 18.040 35.705 1.00 12.52 87 ALA A CA 1
ATOM 713 C C . ALA A 1 87 ? 24.496 16.697 35.439 1.00 14.25 87 ALA A C 1
ATOM 714 O O . ALA A 1 87 ? 24.848 15.995 36.391 1.00 14.30 87 ALA A O 1
ATOM 716 N N . LEU A 1 88 ? 24.673 16.326 34.171 1.00 13.28 88 LEU A N 1
ATOM 717 C CA . LEU A 1 88 ? 25.262 15.038 33.804 1.00 11.61 88 LEU A CA 1
ATOM 718 C C . LEU A 1 88 ? 25.951 15.328 32.468 1.00 12.43 88 LEU A C 1
ATOM 719 O O . LEU A 1 88 ? 25.475 16.206 31.717 1.00 11.93 88 LEU A O 1
ATOM 724 N N . GLU A 1 89 ? 27.034 14.603 32.174 1.00 11.41 89 GLU A N 1
ATOM 725 C CA . GLU A 1 89 ? 27.706 14.829 30.878 1.00 11.19 89 GLU A CA 1
ATOM 726 C C . GLU A 1 89 ? 28.409 13.579 30.392 1.00 12.54 89 GLU A C 1
ATOM 727 O O . GLU A 1 89 ? 28.646 12.629 31.190 1.00 13.21 89 GLU A O 1
ATOM 733 N N . GLU A 1 90 ? 28.717 13.552 29.091 1.00 9.27 90 GLU A N 1
ATOM 734 C CA . GLU A 1 90 ? 29.412 12.427 28.497 1.00 9.71 90 GLU A CA 1
ATOM 735 C C . GLU A 1 90 ? 30.328 12.925 27.444 1.00 9.60 90 GLU A C 1
ATOM 736 O O . GLU A 1 90 ? 29.978 13.811 26.654 1.00 8.24 90 GLU A O 1
ATOM 742 N N . PHE A 1 91 ? 31.529 12.360 27.451 1.00 8.16 91 PHE A N 1
ATOM 743 C CA . PHE A 1 91 ? 32.518 12.687 26.429 1.00 7.49 91 PHE A CA 1
ATOM 744 C C . PHE A 1 91 ? 32.787 11.462 25.566 1.00 8.73 91 PHE A C 1
ATOM 745 O O . PHE A 1 91 ? 32.868 10.320 26.081 1.00 9.78 91 PHE A O 1
ATOM 753 N N . ARG A 1 92 ? 32.941 11.696 24.255 1.00 9.74 92 ARG A N 1
ATOM 754 C CA . ARG A 1 92 ? 33.252 10.637 23.285 1.00 10.28 92 ARG A CA 1
ATOM 755 C C . ARG A 1 92 ? 34.272 11.152 22.250 1.00 10.56 92 ARG A C 1
ATOM 756 O O . ARG A 1 92 ? 34.304 12.328 21.925 1.00 10.02 92 ARG A O 1
ATOM 764 N N A LEU A 1 93 ? 35.089 10.244 21.754 0.78 9.92 93 LEU A N 1
ATOM 765 N N B LEU A 1 93 ? 35.129 10.269 21.740 0.22 10.66 93 LEU A N 1
ATOM 766 C CA A LEU A 1 93 ? 36.067 10.602 20.744 0.78 12.03 93 LEU A CA 1
ATOM 767 C CA B LEU A 1 93 ? 36.148 10.656 20.742 0.22 11.77 93 LEU A CA 1
ATOM 768 C C A LEU A 1 93 ? 35.953 9.478 19.714 0.78 12.70 93 LEU A C 1
ATOM 769 C C B LEU A 1 93 ? 36.207 9.549 19.683 0.22 12.50 93 LEU A C 1
ATOM 770 O O A LEU A 1 93 ? 36.011 8.293 20.058 0.78 15.05 93 LEU A O 1
ATOM 771 O O B LEU A 1 93 ? 36.733 8.472 19.973 0.22 12.71 93 LEU A O 1
ATOM 780 N N . GLU A 1 94 ? 35.731 9.830 18.459 1.00 12.53 94 GLU A N 1
ATOM 781 C CA . GLU A 1 94 ? 35.651 8.824 17.392 1.00 14.61 94 GLU A CA 1
ATOM 782 C C . GLU A 1 94 ? 36.708 9.137 16.322 1.00 14.27 94 GLU A C 1
ATOM 783 O O . GLU A 1 94 ? 37.015 10.305 16.088 1.00 12.20 94 GLU A O 1
ATOM 789 N N . ALA A 1 95 ? 37.217 8.094 15.664 1.00 13.05 95 ALA A N 1
ATOM 790 C CA . ALA A 1 95 ? 38.217 8.271 14.601 1.00 13.30 95 ALA A CA 1
ATOM 791 C C . ALA A 1 95 ? 37.609 7.748 13.284 1.00 14.21 95 ALA A C 1
ATOM 792 O O . ALA A 1 95 ? 36.952 6.697 13.270 1.00 14.96 95 ALA A O 1
ATOM 794 N N . PHE A 1 96 ? 37.857 8.466 12.197 1.00 12.59 96 PHE A N 1
ATOM 795 C CA . PHE A 1 96 ? 37.351 8.085 10.879 1.00 15.02 96 PHE A CA 1
ATOM 796 C C . PHE A 1 96 ? 38.486 8.062 9.879 1.00 15.89 96 PHE A C 1
ATOM 797 O O . PHE A 1 96 ? 39.251 9.015 9.744 1.00 14.52 96 PHE A O 1
ATOM 805 N N . GLU A 1 97 ? 38.613 6.938 9.177 1.00 17.42 97 GLU A N 1
ATOM 806 C CA . GLU A 1 97 ? 39.698 6.767 8.212 1.00 22.36 97 GLU A CA 1
ATOM 807 C 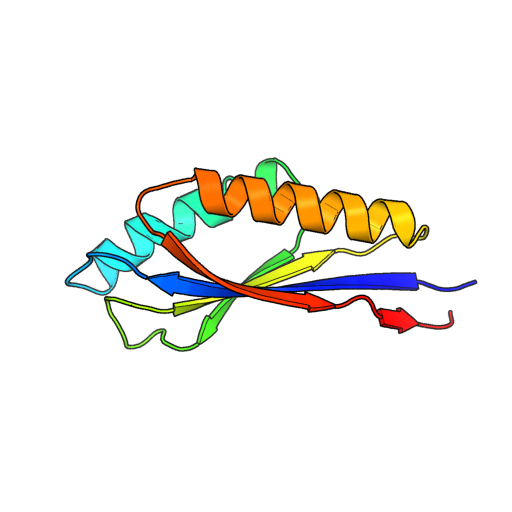C . GLU A 1 97 ? 39.389 7.635 6.983 1.00 23.60 97 GLU A C 1
ATOM 808 O O . GLU A 1 97 ? 38.239 7.728 6.581 1.00 28.01 97 GLU A O 1
ATOM 814 N N . LEU A 1 98 ? 40.390 8.290 6.398 1.00 23.18 98 LEU A N 1
ATOM 815 C CA . LEU A 1 98 ? 40.152 9.167 5.256 1.00 25.40 98 LEU A CA 1
ATOM 816 C C . LEU A 1 98 ? 40.473 8.620 3.867 1.00 27.49 98 LEU A C 1
ATOM 817 O O . LEU A 1 98 ? 40.951 7.488 3.785 1.00 29.25 98 LEU A O 1
#

B-factor: mean 14.2, std 9.01, range [1.62, 47.86]

Secondary structure (DSSP, 8-state):
-EEEEEEEEEEEE---SSHHHHHHHHHHHHHHHHHHSS-EEEEEE-TT-SSEEEEEEEEEES-HHHHHHHHHHHHHHHHHS-SSEEEEEEEEEEEEE-

Organism: Thermus thermophilus (NCBI:txid274)

Radius of gyration: 13.96 Å; Cα contacts (8 Å, |Δi|>4): 195; chains: 1; bounding box: 37×26×31 Å

Foldseek 3Di:
DKKKKKKKKFKKFAPFDDLVLQCVLPVVLVVVLVVVAVKDKAFDDPSVPRTMTMIMIMHIDDDQVVRVVRRVVSVVSSCVSPNIHGDGMDMDMDIGDD

Solvent-accessible surface area: 5968 Å² total; per-residue (Å²): 170,94,18,43,59,0,63,0,21,4,82,0,67,10,96,0,169,47,91,175,82,0,116,68,47,0,88,60,3,10,81,112,0,94,92,146,24,84,18,72,25,42,66,65,158,19,87,125,12,131,23,96,0,54,1,3,4,47,7,112,15,131,59,57,67,110,0,67,128,19,2,89,34,0,4,146,38,1,59,132,34,34,48,9,129,37,43,123,92,88,53,97,63,82,58,100,116,120

Nearest PDB structures (foldseek):
  1j27-assembly1_A  TM=1.010E+00  e=5.554E-22  Thermus thermophilus HB8
  3bgu-assembly1_A  TM=4.907E-01  e=5.626E-04  Thermobifida fusca YX
  4er8-assembly1_A  TM=4.709E-01  e=1.747E-03  Escherichia coli K-12
  5b0d-assembly1_B  TM=4.699E-01  e=2.058E-02  Cannabis sativa
  2nrq-assembly1_A  TM=3.570E-01  e=1.164E-01  Saccharolobus solfataricus

InterPro domains:
  IPR007546 Protein of unknown function DUF503 [PF04456] (6-87)
  IPR007546 Protein of unknown function DUF503 [PTHR36441] (4-91)
  IPR036746 TT1725-like superfamily [G3DSA:3.30.70.1120] (1-102)
  IPR036746 TT1725-like superfamily [SSF103007] (4-93)

Sequence (98 aa):
MKKAYLGLYTARLETTPARSLKEKRALIKPALERRLKARFPVSAARLYGLDAWGYEVVGFTLLLGNDPAWVEETMRAAARFLAEAGGFQVALEEFRLLEAFEL

CATH classification: 3.30.70.1120